Protein AF-A0AB37XPM1-F1 (afdb_monomer_lite)

Foldseek 3Di:
DVLVVVLVVVLQVLLVVLQKHWPDKDFFDFDCVPPDPQQVVQPDGDMDTDIDRDDDVSQVVSQVSSQVCQQPPQDFCDPDPPDPQRGSDDDLERDPQDDDQFFPDDPVCSCRTRVVSVDPVPDDPDDDDDDDDDPDPHGGGRPTDDHHPDDDDDDDPCVVVVVVVVVD

Radius of gyration: 16.64 Å; chains: 1; bounding box: 38×40×39 Å

Secondary structure (DSSP, 8-state):
-HHHHHHHHHHHHHHHHTT-EEEEEEEPPB--TT--HHHHHTP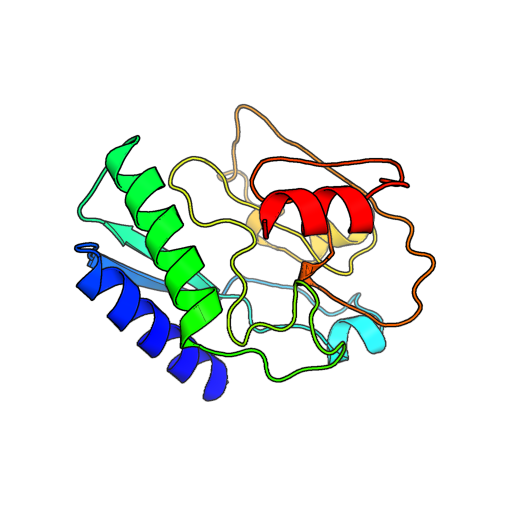PPPEEEEEES--HHHHHHHHHHHHHHHHHHS---SSSTTSSS-SSS--S---SS------S--TTHHHHHBGGGG-TT---S---------S--S--GGGSSPPSS----S--TTHHHHHHHHH-

Structure (mmCIF, N/CA/C/O backbone):
data_AF-A0AB37XPM1-F1
#
_entry.id   AF-A0AB37XPM1-F1
#
loop_
_atom_site.group_PDB
_atom_site.id
_atom_site.type_symbol
_atom_site.label_atom_id
_atom_site.label_alt_id
_atom_site.label_comp_id
_atom_site.label_asym_id
_atom_site.label_entity_id
_atom_site.label_seq_id
_atom_site.pdbx_PDB_ins_code
_atom_site.Cartn_x
_atom_site.Cartn_y
_atom_site.Cartn_z
_atom_site.occupancy
_atom_site.B_iso_or_equiv
_atom_site.auth_seq_id
_atom_site.auth_comp_id
_atom_site.auth_asym_id
_atom_site.auth_atom_id
_atom_site.pdbx_PDB_model_num
ATOM 1 N N . SER A 1 1 ? 4.010 -17.676 2.533 1.00 80.31 1 SER A N 1
ATOM 2 C CA . SER A 1 1 ? 5.052 -18.223 3.425 1.00 80.31 1 SER A CA 1
ATOM 3 C C . SER A 1 1 ? 4.558 -18.258 4.870 1.00 80.31 1 SER A C 1
ATOM 5 O O . SER A 1 1 ? 3.522 -17.655 5.160 1.00 80.31 1 SER A O 1
ATOM 7 N N . LYS A 1 2 ? 5.280 -18.948 5.769 1.00 79.06 2 LYS A N 1
ATOM 8 C CA . LYS A 1 2 ? 5.030 -18.895 7.224 1.00 79.06 2 LYS A CA 1
ATOM 9 C C . LYS A 1 2 ? 5.178 -17.466 7.767 1.00 79.06 2 LYS A C 1
ATOM 11 O O . LYS A 1 2 ? 4.331 -17.029 8.538 1.00 79.06 2 LYS A O 1
ATOM 16 N N . ASP A 1 3 ? 6.157 -16.714 7.266 1.00 86.88 3 ASP A N 1
ATOM 17 C CA . ASP A 1 3 ? 6.401 -15.324 7.677 1.00 86.88 3 ASP A CA 1
ATOM 18 C C . ASP A 1 3 ? 5.232 -14.402 7.327 1.00 86.88 3 ASP A C 1
ATOM 20 O O . ASP A 1 3 ? 4.778 -13.627 8.163 1.00 86.88 3 ASP A O 1
ATOM 24 N N . ALA A 1 4 ? 4.657 -14.551 6.128 1.00 89.31 4 ALA A N 1
ATOM 25 C CA . ALA A 1 4 ? 3.477 -13.784 5.738 1.00 89.31 4 ALA A CA 1
ATOM 26 C C . ALA A 1 4 ? 2.267 -14.083 6.639 1.00 89.31 4 ALA A C 1
ATOM 28 O O . ALA A 1 4 ? 1.495 -13.179 6.940 1.00 89.31 4 ALA A O 1
ATOM 29 N N . ALA A 1 5 ? 2.093 -15.333 7.083 1.00 91.19 5 ALA A N 1
ATOM 30 C CA . ALA A 1 5 ? 1.015 -15.692 8.005 1.00 91.19 5 ALA A CA 1
ATOM 31 C C . ALA A 1 5 ? 1.231 -15.078 9.399 1.00 91.19 5 ALA A C 1
ATOM 33 O O . ALA A 1 5 ? 0.294 -14.523 9.971 1.00 91.19 5 ALA A O 1
ATOM 34 N N . ALA A 1 6 ? 2.467 -15.107 9.911 1.00 91.56 6 ALA A N 1
ATOM 35 C CA . ALA A 1 6 ? 2.824 -14.459 11.171 1.00 91.56 6 ALA A CA 1
ATOM 36 C C . ALA A 1 6 ? 2.615 -12.934 11.110 1.00 91.56 6 ALA A C 1
ATOM 38 O O . ALA A 1 6 ? 2.029 -12.355 12.024 1.00 91.56 6 ALA A O 1
ATOM 39 N N . ALA A 1 7 ? 3.013 -12.301 10.003 1.00 93.25 7 ALA A N 1
ATOM 40 C CA . ALA A 1 7 ? 2.781 -10.883 9.751 1.00 93.25 7 ALA A CA 1
ATOM 41 C C . ALA A 1 7 ? 1.282 -10.533 9.709 1.00 93.25 7 ALA A C 1
ATOM 43 O O . ALA A 1 7 ? 0.859 -9.578 10.359 1.00 93.25 7 ALA A O 1
ATOM 44 N N . CYS A 1 8 ? 0.459 -11.333 9.017 1.00 95.81 8 CYS A N 1
ATOM 45 C CA . CYS A 1 8 ? -0.998 -11.150 8.989 1.00 95.81 8 CYS A CA 1
ATOM 46 C C . CYS A 1 8 ? -1.609 -11.242 10.396 1.00 95.81 8 CYS A C 1
ATOM 48 O O . CYS A 1 8 ? -2.419 -10.397 10.772 1.00 95.81 8 CYS A O 1
ATOM 50 N N . ALA A 1 9 ? -1.189 -12.228 11.195 1.00 96.06 9 ALA A N 1
ATOM 51 C CA . ALA A 1 9 ? -1.665 -12.392 12.567 1.00 96.06 9 ALA A CA 1
ATOM 52 C C . ALA A 1 9 ? -1.267 -11.209 13.467 1.00 96.06 9 ALA A C 1
ATOM 54 O O . ALA A 1 9 ? -2.053 -10.773 14.307 1.00 96.06 9 ALA A O 1
ATOM 55 N N . ALA A 1 10 ? -0.063 -10.661 13.288 1.00 96.06 10 ALA A N 1
ATOM 56 C CA . ALA A 1 10 ? 0.392 -9.503 14.048 1.00 96.06 10 ALA A CA 1
ATOM 57 C C . ALA A 1 10 ? -0.383 -8.226 13.674 1.00 96.06 10 ALA A C 1
ATOM 59 O O . ALA A 1 10 ? -0.845 -7.510 14.561 1.00 96.06 10 ALA A O 1
ATOM 60 N N . VAL A 1 11 ? -0.614 -7.985 12.377 1.00 97.06 11 VAL A N 1
ATOM 61 C CA . VAL A 1 11 ? -1.483 -6.887 11.913 1.00 97.06 11 VAL A CA 1
ATOM 62 C C . VAL A 1 11 ? -2.904 -7.047 12.447 1.00 97.06 11 VAL A C 1
ATOM 64 O O . VAL A 1 11 ? -3.507 -6.058 12.854 1.00 97.06 11 VAL A O 1
ATOM 67 N N . GLN A 1 12 ? -3.443 -8.268 12.460 1.00 98.38 12 GLN A N 1
ATOM 68 C CA . GLN A 1 12 ? -4.786 -8.523 12.972 1.00 98.38 12 GLN A CA 1
ATOM 69 C C . GLN A 1 12 ? -4.921 -8.107 14.440 1.00 98.38 12 GLN A C 1
ATOM 71 O O . GLN A 1 12 ? -5.850 -7.373 14.765 1.00 98.38 12 GLN A O 1
ATOM 76 N N . LYS A 1 13 ? -3.954 -8.462 15.295 1.00 98.19 13 LYS A N 1
ATOM 77 C CA . LYS A 1 13 ? -3.937 -8.020 16.701 1.00 98.19 13 LYS A CA 1
ATOM 78 C C . LYS A 1 13 ? -3.937 -6.496 16.833 1.00 98.19 13 LYS A C 1
ATOM 80 O O . LYS A 1 13 ? -4.626 -5.955 17.693 1.00 98.19 13 LYS A O 1
ATOM 85 N N . ILE A 1 14 ? -3.179 -5.802 15.982 1.00 98.44 14 ILE A N 1
ATOM 86 C CA . ILE A 1 14 ? -3.151 -4.333 15.954 1.00 98.44 14 ILE A CA 1
ATOM 87 C C . ILE A 1 14 ? -4.519 -3.785 15.528 1.00 98.44 14 ILE A C 1
ATOM 89 O O . ILE A 1 14 ? -5.050 -2.904 16.194 1.00 98.44 14 ILE A O 1
ATOM 93 N N . ALA A 1 15 ? -5.113 -4.308 14.453 1.00 98.50 15 ALA A N 1
ATOM 94 C CA . ALA A 1 15 ? -6.415 -3.859 13.961 1.00 98.50 15 ALA A CA 1
ATOM 95 C C . ALA A 1 15 ? -7.533 -4.053 14.999 1.00 98.50 15 ALA A C 1
ATOM 97 O O . ALA A 1 15 ? -8.321 -3.134 15.224 1.00 98.50 15 ALA A O 1
ATOM 98 N N . GLU A 1 16 ? -7.559 -5.207 15.665 1.00 98.25 16 GLU A N 1
ATOM 99 C CA . GLU A 1 16 ? -8.513 -5.523 16.734 1.00 98.25 16 GLU A CA 1
ATOM 100 C C . GLU A 1 16 ? -8.327 -4.606 17.950 1.00 98.25 16 GLU A C 1
ATOM 102 O O . GLU A 1 16 ? -9.308 -4.092 18.488 1.00 98.25 16 GLU A O 1
ATOM 107 N N . ALA A 1 17 ? -7.080 -4.313 18.336 1.00 98.38 17 ALA A N 1
ATOM 108 C CA . ALA A 1 17 ? -6.781 -3.356 19.403 1.00 98.38 17 ALA A CA 1
ATOM 109 C C . ALA A 1 17 ? -7.218 -1.916 19.063 1.00 98.38 17 ALA A C 1
ATOM 111 O O . ALA A 1 17 ? -7.590 -1.164 19.959 1.00 98.38 17 ALA A O 1
ATOM 112 N N . GLU A 1 18 ? -7.231 -1.543 17.779 1.00 98.06 18 GLU A N 1
ATOM 113 C CA . GLU A 1 18 ? -7.776 -0.265 17.290 1.00 98.06 18 GLU A CA 1
ATOM 114 C C . GLU A 1 18 ? -9.306 -0.297 17.069 1.00 98.06 18 GLU A C 1
ATOM 116 O O . GLU A 1 18 ? -9.891 0.635 16.503 1.00 98.06 18 GLU A O 1
ATOM 121 N N . GLY A 1 19 ? -9.979 -1.366 17.510 1.00 97.81 19 GLY A N 1
ATOM 122 C CA . GLY A 1 19 ? -11.433 -1.513 17.445 1.00 97.81 19 GLY A CA 1
ATOM 123 C C . GLY A 1 19 ? -11.972 -1.793 16.041 1.00 97.81 19 GLY A C 1
ATOM 124 O O . GLY A 1 19 ? -13.123 -1.460 15.751 1.00 97.81 19 GLY A O 1
ATOM 125 N N . LEU A 1 20 ? -11.153 -2.344 15.144 1.00 98.50 20 LEU A N 1
ATOM 126 C CA . LEU A 1 20 ? -11.586 -2.837 13.836 1.00 98.50 20 LEU A CA 1
ATOM 127 C C . LEU A 1 20 ? -11.719 -4.361 13.853 1.00 98.50 20 LEU A C 1
ATOM 129 O O . LEU A 1 20 ? -10.985 -5.062 14.539 1.00 98.50 20 LEU A O 1
ATOM 133 N N . GLN A 1 21 ? -12.633 -4.880 13.043 1.00 98.38 21 GLN A N 1
ATOM 134 C CA . GLN A 1 21 ? -12.780 -6.313 12.812 1.00 98.38 21 GLN A CA 1
ATOM 135 C C . GLN A 1 21 ? -12.032 -6.706 11.537 1.00 98.38 21 GLN A C 1
ATOM 137 O O . GLN A 1 21 ? -12.249 -6.096 10.490 1.00 98.38 21 GLN A O 1
ATOM 142 N N . VAL A 1 22 ? -11.209 -7.754 11.592 1.00 98.44 22 VAL A N 1
ATOM 143 C CA . VAL A 1 22 ? -10.639 -8.376 10.388 1.00 98.44 22 VAL A CA 1
ATOM 144 C C . VAL A 1 22 ? -11.642 -9.380 9.822 1.00 98.44 22 VAL A C 1
ATOM 146 O O . VAL A 1 22 ? -11.944 -10.388 10.453 1.00 98.44 22 VAL A O 1
ATOM 149 N N . LEU A 1 23 ? -12.162 -9.108 8.626 1.00 98.38 23 LEU A N 1
ATOM 150 C CA . LEU A 1 23 ? -13.073 -10.014 7.916 1.00 98.38 23 LEU A CA 1
ATOM 151 C C . LEU A 1 23 ? -12.322 -11.174 7.256 1.00 98.38 23 LEU A C 1
ATOM 153 O O . LEU A 1 23 ? -12.857 -12.268 7.108 1.00 98.38 23 LEU A O 1
ATOM 157 N N . GLY A 1 24 ? -11.082 -10.926 6.841 1.00 98.06 24 GLY A N 1
ATOM 158 C CA . GLY A 1 24 ? -10.242 -11.937 6.225 1.00 98.06 24 GLY A CA 1
ATOM 159 C C . GLY A 1 24 ? -9.066 -11.349 5.465 1.00 98.06 24 GLY A C 1
ATOM 160 O O . GLY A 1 24 ? -8.927 -10.132 5.307 1.00 98.06 24 GLY A O 1
ATOM 161 N N . TRP A 1 25 ? -8.231 -12.260 4.976 1.00 98.38 25 TRP A N 1
ATOM 162 C CA . TRP A 1 25 ? -7.051 -11.961 4.181 1.00 98.38 25 TRP A CA 1
ATOM 163 C C . TRP A 1 25 ? -7.162 -12.608 2.806 1.00 98.38 25 TRP A C 1
ATOM 165 O O . TRP A 1 25 ? -7.508 -13.782 2.686 1.00 98.38 25 TRP A O 1
ATOM 175 N N . ARG A 1 26 ? -6.808 -11.856 1.768 1.00 98.06 26 ARG A N 1
ATOM 176 C CA . ARG A 1 26 ? -6.767 -12.321 0.381 1.00 98.06 26 ARG A CA 1
ATOM 177 C C . ARG A 1 26 ? -5.334 -12.310 -0.130 1.00 98.06 26 ARG A C 1
ATOM 179 O O . ARG A 1 26 ? -4.619 -11.322 0.030 1.00 98.06 26 ARG A O 1
ATOM 186 N N . SER A 1 27 ? -4.908 -13.410 -0.745 1.00 97.88 27 SER A N 1
ATOM 187 C CA . SER A 1 27 ? -3.712 -13.406 -1.595 1.00 97.88 27 SER A CA 1
ATOM 188 C C . SER A 1 27 ? -3.993 -12.542 -2.816 1.00 97.88 27 SER A C 1
ATOM 190 O O . SER A 1 27 ? -4.988 -12.780 -3.500 1.00 97.88 27 SER A O 1
ATOM 192 N N . VAL A 1 28 ? -3.135 -11.565 -3.097 1.00 98.00 28 VAL A N 1
ATOM 193 C CA . VAL A 1 28 ? -3.256 -10.801 -4.343 1.00 98.00 28 VAL A CA 1
ATOM 194 C C . VAL A 1 28 ? -2.784 -11.699 -5.490 1.00 98.00 28 VAL A C 1
ATOM 196 O O . VAL A 1 28 ? -1.674 -12.226 -5.398 1.00 98.00 28 VAL A O 1
ATOM 199 N N . PRO A 1 29 ? -3.598 -11.917 -6.535 1.00 97.75 29 PRO A N 1
ATOM 200 C CA . PRO A 1 29 ? -3.186 -12.708 -7.681 1.00 97.75 29 PRO A CA 1
ATOM 201 C C . PRO A 1 29 ? -2.152 -11.926 -8.498 1.00 97.75 29 PRO A C 1
ATOM 203 O O . PRO A 1 29 ? -2.416 -10.811 -8.957 1.00 97.75 29 PRO A O 1
ATOM 206 N N . THR A 1 30 ? -0.971 -12.517 -8.661 1.00 97.62 30 THR A N 1
ATOM 207 C CA . THR A 1 30 ? 0.144 -11.924 -9.402 1.00 97.62 30 THR A CA 1
ATOM 208 C C . THR A 1 30 ? 0.721 -12.895 -10.426 1.00 97.62 30 THR A C 1
ATOM 210 O O . THR A 1 30 ? 0.813 -14.086 -10.134 1.00 97.62 30 THR A O 1
ATOM 213 N N . ASP A 1 31 ? 1.168 -12.386 -11.573 1.00 97.19 31 ASP A N 1
ATOM 214 C CA . ASP A 1 31 ? 2.004 -13.109 -12.538 1.00 97.19 31 ASP A CA 1
ATOM 215 C C . ASP A 1 31 ? 3.407 -12.494 -12.561 1.00 97.19 31 ASP A C 1
ATOM 217 O O . ASP A 1 31 ? 3.642 -11.419 -13.118 1.00 97.19 31 ASP A O 1
ATOM 221 N N . ASP A 1 32 ? 4.352 -13.180 -11.926 1.00 95.12 32 ASP A N 1
ATOM 222 C CA . ASP A 1 32 ? 5.726 -12.716 -11.802 1.00 95.12 32 ASP A CA 1
ATOM 223 C C . ASP A 1 32 ? 6.628 -13.177 -12.959 1.00 95.12 32 ASP A C 1
ATOM 225 O O . ASP A 1 32 ? 7.813 -12.850 -12.961 1.00 95.12 32 ASP A O 1
ATOM 229 N N . SER A 1 33 ? 6.113 -13.892 -13.966 1.00 95.00 33 SER A N 1
ATOM 230 C CA . SER A 1 33 ? 6.909 -14.506 -15.047 1.00 95.00 33 SER A CA 1
ATOM 231 C C . SER A 1 33 ? 7.776 -13.510 -15.824 1.00 95.00 33 SER A C 1
ATOM 233 O O . SER A 1 33 ? 8.887 -13.841 -16.234 1.00 95.00 33 SER A O 1
ATOM 235 N N . SER A 1 34 ? 7.313 -12.266 -15.954 1.00 91.19 34 SER A N 1
ATOM 236 C CA . SER A 1 34 ? 8.025 -11.191 -16.656 1.00 91.19 34 SER A CA 1
ATOM 237 C C . SER A 1 34 ? 9.068 -10.445 -15.812 1.00 91.19 34 SER A C 1
ATOM 239 O O . SER A 1 34 ? 9.772 -9.586 -16.349 1.00 91.19 34 SER A O 1
ATOM 241 N N . LEU A 1 35 ? 9.171 -10.722 -14.506 1.00 92.25 35 LEU A N 1
ATOM 242 C CA . LEU A 1 35 ? 10.112 -10.030 -13.624 1.00 92.25 35 LEU A CA 1
ATOM 243 C C . LEU A 1 35 ? 11.559 -10.449 -13.884 1.00 92.25 35 LEU A C 1
ATOM 245 O O . LEU A 1 35 ? 11.876 -11.641 -13.943 1.00 92.25 35 LEU A O 1
ATOM 249 N N . GLY A 1 36 ? 12.452 -9.456 -13.923 1.00 90.81 36 GLY A N 1
ATOM 250 C CA . GLY A 1 36 ? 13.891 -9.689 -13.832 1.00 90.81 36 GLY A CA 1
ATOM 251 C C . GLY A 1 36 ? 14.290 -10.218 -12.449 1.00 90.81 36 GLY A C 1
ATOM 252 O O . GLY A 1 36 ? 13.595 -9.973 -11.461 1.00 90.81 36 GLY A O 1
ATOM 253 N N . ALA A 1 37 ? 15.427 -10.918 -12.379 1.00 89.44 37 ALA A N 1
ATOM 254 C CA . ALA A 1 37 ? 15.881 -11.623 -11.175 1.00 89.44 37 ALA A CA 1
ATOM 255 C C . ALA A 1 37 ? 15.905 -10.732 -9.920 1.00 89.44 37 ALA A C 1
ATOM 257 O O . ALA A 1 37 ? 15.274 -11.070 -8.929 1.00 89.44 37 ALA A O 1
ATOM 258 N N . LEU A 1 38 ? 16.508 -9.539 -9.995 1.00 86.44 38 LEU A N 1
ATOM 259 C CA . LEU A 1 38 ? 16.603 -8.622 -8.850 1.00 86.44 38 LEU A CA 1
ATOM 260 C C . LEU A 1 38 ? 15.236 -8.205 -8.287 1.00 86.44 38 LEU A C 1
ATOM 262 O O . LEU A 1 38 ? 15.066 -8.122 -7.075 1.00 86.44 38 LEU A O 1
ATOM 266 N N . SER A 1 39 ? 14.253 -7.940 -9.153 1.00 88.19 39 SER A N 1
ATOM 267 C CA . SER A 1 39 ? 12.900 -7.576 -8.718 1.00 88.19 39 SER A CA 1
ATOM 268 C C . SER A 1 39 ? 12.168 -8.765 -8.107 1.00 88.19 39 SER A C 1
ATOM 270 O O . SER A 1 39 ? 11.424 -8.578 -7.148 1.00 88.19 39 SER A O 1
ATOM 272 N N . ARG A 1 40 ? 12.381 -9.969 -8.653 1.00 90.75 40 ARG A N 1
ATOM 273 C CA . ARG A 1 40 ? 11.793 -11.216 -8.152 1.00 90.75 40 ARG A CA 1
ATOM 274 C C . ARG A 1 40 ? 12.373 -11.611 -6.794 1.00 90.75 40 ARG A C 1
ATOM 276 O O . ARG A 1 40 ? 11.610 -11.980 -5.909 1.00 90.75 40 ARG A O 1
ATOM 283 N N . ASP A 1 41 ? 13.686 -11.499 -6.625 1.00 88.00 41 ASP A N 1
ATOM 284 C CA . ASP A 1 41 ? 14.384 -11.878 -5.392 1.00 88.00 41 ASP A CA 1
ATOM 285 C C . ASP A 1 41 ? 13.982 -10.985 -4.207 1.00 88.00 41 ASP A C 1
ATOM 287 O O . ASP A 1 41 ? 13.870 -11.465 -3.082 1.00 88.00 41 ASP A O 1
ATOM 291 N N . ASP A 1 42 ? 13.702 -9.703 -4.467 1.00 85.62 42 ASP A N 1
ATOM 292 C CA . ASP A 1 42 ? 13.215 -8.741 -3.466 1.00 85.62 42 ASP A CA 1
ATOM 293 C C . ASP A 1 42 ? 11.672 -8.662 -3.404 1.00 85.62 42 ASP A C 1
ATOM 295 O O . ASP A 1 42 ? 11.101 -7.798 -2.738 1.00 85.62 42 ASP A O 1
ATOM 299 N N . MET A 1 43 ? 10.957 -9.533 -4.130 1.00 90.62 43 MET A N 1
ATOM 300 C CA . MET A 1 43 ? 9.497 -9.479 -4.218 1.00 90.62 43 MET A CA 1
ATOM 301 C C . MET A 1 43 ? 8.840 -9.832 -2.872 1.00 90.62 43 MET A C 1
ATOM 303 O O . MET A 1 43 ? 9.043 -10.932 -2.347 1.00 90.62 43 MET A O 1
ATOM 307 N N . PRO A 1 44 ? 7.981 -8.957 -2.313 1.00 91.56 44 PRO A N 1
ATOM 308 C CA . PRO A 1 44 ? 7.275 -9.264 -1.080 1.00 91.56 44 PRO A CA 1
ATOM 309 C C . PRO A 1 44 ? 6.124 -10.246 -1.328 1.00 91.56 44 PRO A C 1
ATOM 311 O O . PRO A 1 44 ? 5.620 -10.412 -2.437 1.00 91.56 44 PRO A O 1
ATOM 314 N N . THR A 1 45 ? 5.619 -10.856 -0.254 1.00 93.62 45 THR A N 1
ATOM 315 C CA . THR A 1 45 ? 4.329 -11.556 -0.328 1.00 93.62 45 THR A CA 1
ATOM 316 C C . THR A 1 45 ? 3.186 -10.542 -0.270 1.00 93.62 45 THR A C 1
ATOM 318 O O . THR A 1 45 ? 3.001 -9.872 0.744 1.00 93.62 45 THR A O 1
ATOM 321 N N . PHE A 1 46 ? 2.366 -10.474 -1.318 1.00 96.25 46 PHE A N 1
ATOM 322 C CA . PHE A 1 46 ? 1.224 -9.561 -1.373 1.00 96.25 46 PHE A CA 1
ATOM 323 C C . PHE A 1 46 ? -0.016 -10.138 -0.681 1.00 96.25 46 PHE A C 1
ATOM 325 O O . PHE A 1 46 ? -0.516 -11.215 -1.024 1.00 96.25 46 PHE A O 1
ATOM 332 N N . ARG A 1 47 ? -0.547 -9.391 0.290 1.00 97.50 47 ARG A N 1
ATOM 333 C CA . ARG A 1 47 ? -1.776 -9.714 1.023 1.00 97.50 47 ARG A CA 1
ATOM 334 C C . ARG A 1 47 ? -2.675 -8.484 1.099 1.00 97.50 47 ARG A C 1
ATOM 336 O O . ARG A 1 47 ? -2.194 -7.383 1.346 1.00 97.50 47 ARG A O 1
ATOM 343 N N . GLN A 1 48 ? -3.976 -8.686 0.932 1.00 98.25 48 GLN A N 1
ATOM 344 C CA . GLN A 1 48 ? -5.010 -7.686 1.194 1.00 98.25 48 GLN A CA 1
ATOM 345 C C . GLN A 1 48 ? -5.774 -8.074 2.455 1.00 98.25 48 GLN A C 1
ATOM 347 O O . GLN A 1 48 ? -6.164 -9.231 2.599 1.00 98.25 48 GLN A O 1
ATOM 352 N N . VAL A 1 49 ? -5.988 -7.114 3.352 1.00 98.31 49 VAL A N 1
ATOM 353 C CA . VAL A 1 49 ? -6.827 -7.277 4.544 1.00 98.31 49 VAL A CA 1
ATOM 354 C C . VAL A 1 49 ? -8.150 -6.558 4.331 1.00 98.31 49 VAL A C 1
ATOM 356 O O . VAL A 1 49 ? -8.171 -5.423 3.856 1.00 98.31 49 VAL A O 1
ATOM 359 N N . PHE A 1 50 ? -9.248 -7.209 4.700 1.00 98.38 50 PHE A N 1
ATOM 360 C CA . PHE A 1 50 ? -10.575 -6.603 4.710 1.00 98.38 50 PHE A CA 1
ATOM 361 C C . PHE A 1 50 ? -10.958 -6.260 6.145 1.00 98.38 50 PHE A C 1
ATOM 363 O O . PHE A 1 50 ? -10.943 -7.131 7.016 1.00 98.38 50 PHE A O 1
ATOM 370 N N . LEU A 1 51 ? -11.276 -4.989 6.385 1.00 98.19 51 LEU A N 1
ATOM 371 C CA . LEU A 1 51 ? -11.574 -4.452 7.711 1.00 98.19 51 LEU A CA 1
ATOM 372 C C . LEU A 1 51 ? -13.025 -3.971 7.790 1.00 98.19 51 LEU A C 1
ATOM 374 O O . LEU A 1 51 ? -13.552 -3.408 6.833 1.00 98.19 51 LEU A O 1
ATOM 378 N N . ALA A 1 52 ? -13.644 -4.162 8.951 1.00 97.38 52 ALA A N 1
ATOM 379 C CA . ALA A 1 52 ? -14.972 -3.669 9.299 1.00 97.38 52 ALA A CA 1
ATOM 380 C C . ALA A 1 52 ? -14.970 -3.019 10.696 1.00 97.38 52 ALA A C 1
ATOM 382 O O . ALA A 1 52 ? -13.933 -2.926 11.353 1.00 97.38 52 ALA A O 1
ATOM 383 N N . GLY A 1 53 ? -16.133 -2.548 11.153 1.00 96.31 53 GLY A N 1
ATOM 384 C CA . GLY A 1 53 ? -16.303 -1.929 12.478 1.00 96.31 53 GLY A CA 1
ATOM 385 C C . GLY A 1 53 ? -16.169 -0.401 12.505 1.00 96.31 53 GLY A C 1
ATOM 386 O O . GLY A 1 53 ? -16.306 0.210 13.564 1.00 96.31 53 GLY A O 1
ATOM 387 N N . ALA A 1 54 ? -15.931 0.232 11.354 1.00 97.31 54 ALA A N 1
ATOM 388 C CA . ALA A 1 54 ? -16.010 1.679 11.163 1.00 97.31 54 ALA A CA 1
ATOM 389 C C . ALA A 1 54 ? -16.307 2.010 9.691 1.00 97.31 54 ALA A C 1
ATOM 391 O O . ALA A 1 54 ? -16.129 1.169 8.810 1.00 97.31 54 ALA A O 1
ATOM 392 N N . SER A 1 55 ? -16.720 3.247 9.415 1.00 96.88 55 SER A N 1
ATOM 393 C CA . SER A 1 55 ? -16.941 3.756 8.057 1.00 96.88 55 SER A CA 1
ATOM 394 C C . SER A 1 55 ? -16.494 5.214 7.924 1.00 96.88 55 SER A C 1
ATOM 396 O O . SER A 1 55 ? -16.180 5.881 8.918 1.00 96.88 55 SER A O 1
ATOM 398 N N . GLY A 1 56 ? -16.422 5.702 6.681 1.00 97.00 56 GLY A N 1
ATOM 399 C CA . GLY A 1 56 ? -16.058 7.085 6.373 1.00 97.00 56 GLY A CA 1
ATOM 400 C C . GLY A 1 56 ? -14.748 7.512 7.037 1.00 97.00 56 GLY A C 1
ATOM 401 O O . GLY A 1 56 ? -13.787 6.748 7.114 1.00 97.00 56 GLY A O 1
ATOM 402 N N . MET A 1 57 ? -14.722 8.728 7.580 1.00 97.44 57 MET A N 1
ATOM 403 C CA . MET A 1 57 ? -13.514 9.268 8.208 1.00 97.44 57 MET A CA 1
ATOM 404 C C . MET A 1 57 ? -13.081 8.540 9.484 1.00 97.44 57 MET A C 1
ATOM 406 O O . MET A 1 57 ? -11.892 8.546 9.812 1.00 97.44 57 MET A O 1
ATOM 410 N N . ALA A 1 58 ? -14.008 7.892 10.196 1.00 98.12 58 ALA A N 1
ATOM 411 C CA . ALA A 1 58 ? -13.657 7.087 11.362 1.00 98.12 58 ALA A CA 1
ATOM 412 C C . ALA A 1 58 ? -12.822 5.864 10.952 1.00 98.12 58 ALA A C 1
ATOM 414 O O . ALA A 1 58 ? -11.821 5.561 11.606 1.00 98.12 58 ALA A O 1
ATOM 415 N N . LEU A 1 59 ? -13.183 5.215 9.837 1.00 98.06 59 LEU A N 1
ATOM 416 C CA . LEU A 1 59 ? -12.394 4.125 9.262 1.00 98.06 59 LEU A CA 1
ATOM 417 C C . LEU A 1 59 ? -11.019 4.622 8.811 1.00 98.06 59 LEU A C 1
ATOM 419 O O . LEU A 1 59 ? -10.012 4.048 9.214 1.00 98.06 59 LEU A O 1
ATOM 423 N N . GLU A 1 60 ? -10.957 5.722 8.054 1.00 97.94 60 GLU A N 1
ATOM 424 C CA . GLU A 1 60 ? -9.684 6.282 7.573 1.00 97.94 60 GLU A CA 1
ATOM 425 C C . GLU A 1 60 ? -8.716 6.609 8.721 1.00 97.94 60 GLU A C 1
ATOM 427 O O . GLU A 1 60 ? -7.521 6.308 8.642 1.00 97.94 60 GLU A O 1
ATOM 432 N N . ARG A 1 61 ? -9.224 7.178 9.824 1.00 98.06 61 ARG A N 1
ATOM 433 C CA . ARG A 1 61 ? -8.410 7.476 11.011 1.00 98.06 61 ARG A CA 1
ATOM 434 C C . ARG A 1 61 ? -7.877 6.201 11.666 1.00 98.06 61 ARG A C 1
ATOM 436 O O . ARG A 1 61 ? -6.690 6.148 11.980 1.00 98.06 61 ARG A O 1
ATOM 443 N N . ARG A 1 62 ? -8.716 5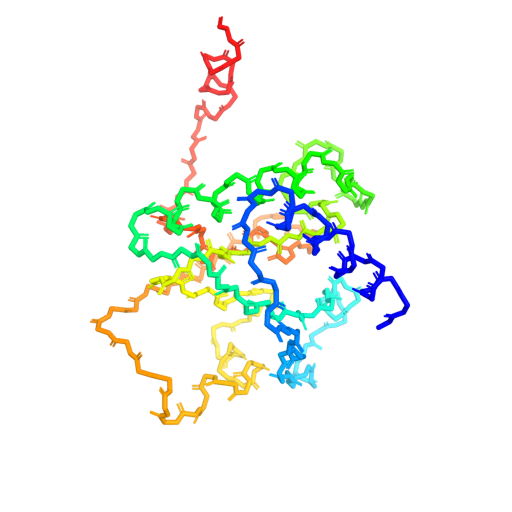.178 11.857 1.00 98.38 62 ARG A N 1
ATOM 444 C CA . ARG A 1 62 ? -8.275 3.903 12.450 1.00 98.38 62 ARG A CA 1
ATOM 445 C C . ARG A 1 62 ? -7.273 3.185 11.548 1.00 98.38 62 ARG A C 1
ATOM 447 O O . ARG A 1 62 ? -6.224 2.773 12.025 1.00 98.38 62 ARG A O 1
ATOM 454 N N . CYS A 1 63 ? -7.515 3.140 10.239 1.00 98.19 63 CYS A N 1
ATOM 455 C CA . CYS A 1 63 ? -6.572 2.593 9.262 1.00 98.19 63 CYS A CA 1
ATOM 456 C C . CYS A 1 63 ? -5.213 3.315 9.283 1.00 98.19 63 CYS A C 1
ATOM 458 O O . CYS A 1 63 ? -4.167 2.672 9.181 1.00 98.19 63 CYS A O 1
ATOM 460 N N . TYR A 1 64 ? -5.199 4.642 9.459 1.00 97.38 64 TYR A N 1
ATOM 461 C CA . TYR A 1 64 ? -3.956 5.391 9.655 1.00 97.38 64 TYR A CA 1
ATOM 462 C C . TYR A 1 64 ? -3.195 4.922 10.904 1.00 97.38 64 TYR A C 1
ATOM 464 O O . TYR A 1 64 ? -1.993 4.664 10.808 1.00 97.38 64 TYR A O 1
ATOM 472 N N . VAL A 1 65 ? -3.882 4.777 12.044 1.00 98.12 65 VAL A N 1
ATOM 473 C CA . VAL A 1 65 ? -3.259 4.329 13.301 1.00 98.12 65 VAL A CA 1
ATOM 474 C C . VAL A 1 65 ? -2.753 2.895 13.176 1.00 98.12 65 VAL A C 1
ATOM 476 O O . VAL A 1 65 ? -1.584 2.656 13.466 1.00 98.12 65 VAL A O 1
ATOM 479 N N . VAL A 1 66 ? -3.562 1.970 12.647 1.00 97.88 66 VAL A N 1
ATOM 480 C CA . VAL A 1 66 ? -3.153 0.577 12.389 1.00 97.88 66 VAL A CA 1
ATOM 481 C C . VAL A 1 66 ? -1.882 0.531 11.551 1.00 97.88 66 VAL A C 1
ATOM 483 O O . VAL A 1 66 ? -0.944 -0.188 11.885 1.00 97.88 66 VAL A O 1
ATOM 486 N N . ARG A 1 67 ? -1.803 1.341 10.491 1.00 95.00 67 ARG A N 1
ATOM 487 C CA . ARG A 1 67 ? -0.610 1.415 9.645 1.00 95.00 67 ARG A CA 1
ATOM 488 C C . ARG A 1 67 ? 0.614 1.938 10.398 1.00 95.00 67 ARG A C 1
ATOM 490 O O . ARG A 1 67 ? 1.688 1.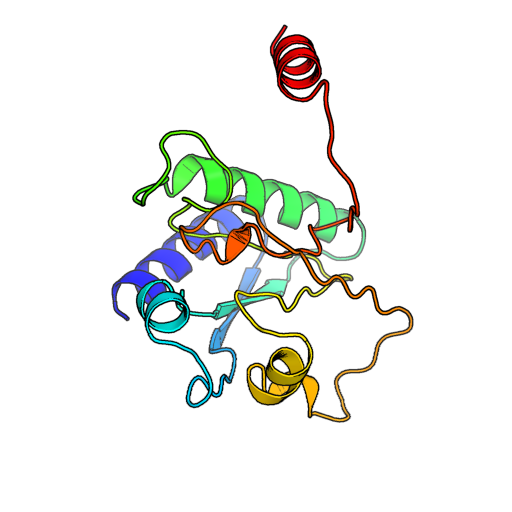371 10.233 1.00 95.00 67 ARG A O 1
ATOM 497 N N . LYS A 1 68 ? 0.470 2.996 11.204 1.00 93.19 68 LYS A N 1
ATOM 498 C CA . LYS A 1 68 ? 1.576 3.547 12.008 1.00 93.19 68 LYS A CA 1
ATOM 499 C C . LYS A 1 68 ? 2.047 2.573 13.088 1.00 93.19 68 LYS A C 1
ATOM 501 O O . LYS A 1 68 ? 3.247 2.442 13.293 1.00 93.19 68 LYS A O 1
ATOM 506 N N . ARG A 1 69 ? 1.121 1.864 13.732 1.00 94.94 69 ARG A N 1
ATOM 507 C CA . ARG A 1 69 ? 1.439 0.813 14.702 1.00 94.94 69 ARG A CA 1
ATOM 508 C C . ARG A 1 69 ? 2.126 -0.374 14.042 1.00 94.94 69 ARG A C 1
ATOM 510 O O . ARG A 1 69 ? 3.151 -0.810 14.538 1.00 94.94 69 ARG A O 1
ATOM 517 N N . ALA A 1 70 ? 1.640 -0.842 12.891 1.00 92.81 70 ALA A N 1
ATOM 518 C CA . ALA A 1 70 ? 2.293 -1.920 12.148 1.00 92.81 70 ALA A CA 1
ATOM 519 C C . ALA A 1 70 ? 3.737 -1.558 11.755 1.00 92.81 70 ALA A C 1
ATOM 521 O O . ALA A 1 70 ? 4.635 -2.377 11.913 1.00 92.81 70 ALA A O 1
ATOM 522 N N . GLU A 1 71 ? 3.963 -0.321 11.304 1.00 87.06 71 GLU A N 1
ATOM 523 C CA . GLU A 1 71 ? 5.292 0.213 10.973 1.00 87.06 71 GLU A CA 1
ATOM 524 C C . GLU A 1 71 ? 6.234 0.232 12.191 1.00 87.06 71 GLU A C 1
ATOM 526 O O . GLU A 1 71 ? 7.387 -0.173 12.080 1.00 87.06 71 GLU A O 1
ATOM 531 N N . HIS A 1 72 ? 5.753 0.667 13.360 1.00 87.12 72 HIS A N 1
ATOM 532 C CA . HIS A 1 72 ? 6.586 0.796 14.561 1.00 87.12 72 HIS A CA 1
ATOM 533 C C . HIS A 1 72 ? 6.773 -0.523 15.332 1.00 87.12 72 HIS A C 1
ATOM 535 O O . HIS A 1 72 ? 7.851 -0.775 15.864 1.00 87.12 72 HIS A O 1
ATOM 541 N N . GLU A 1 73 ? 5.738 -1.361 15.421 1.00 89.81 73 GLU A N 1
ATOM 542 C CA . GLU A 1 73 ? 5.718 -2.549 16.289 1.00 89.81 73 GLU A CA 1
ATOM 543 C C . GLU A 1 73 ? 6.244 -3.809 15.595 1.00 89.81 73 GLU A C 1
ATOM 545 O O . GLU A 1 73 ? 6.757 -4.704 16.265 1.00 89.81 73 GLU A O 1
ATOM 550 N N . LEU A 1 74 ? 6.133 -3.909 14.264 1.00 87.12 74 LEU A N 1
ATOM 551 C CA . LEU A 1 74 ? 6.505 -5.130 13.529 1.00 87.12 74 LEU A CA 1
ATOM 552 C C . LEU A 1 74 ? 7.948 -5.107 12.993 1.00 87.12 74 LEU A C 1
ATOM 554 O O . LEU A 1 74 ? 8.406 -6.094 12.410 1.00 87.12 74 LEU A O 1
ATOM 558 N N . GLY A 1 75 ? 8.687 -4.023 13.248 1.00 73.31 75 GLY A N 1
ATOM 559 C CA . GLY A 1 75 ? 10.126 -3.905 13.005 1.00 73.31 75 GLY A CA 1
ATOM 560 C C . GLY A 1 75 ? 10.540 -3.818 11.530 1.00 73.31 75 GLY A C 1
ATOM 561 O O . GLY A 1 75 ? 9.712 -3.883 10.621 1.00 73.31 75 GLY A O 1
ATOM 562 N N . THR A 1 76 ? 11.853 -3.666 11.301 1.00 66.12 76 THR A N 1
ATOM 563 C CA . THR A 1 76 ? 12.420 -3.272 9.994 1.00 66.12 76 THR A CA 1
ATOM 564 C C . THR A 1 76 ? 13.596 -4.137 9.492 1.00 66.12 76 THR A C 1
ATOM 566 O O . THR A 1 76 ? 14.651 -3.616 9.111 1.00 66.12 76 THR A O 1
ATOM 569 N N . LYS A 1 77 ? 13.498 -5.471 9.549 1.00 56.00 77 LYS A N 1
ATOM 570 C CA . LYS A 1 77 ? 14.603 -6.346 9.104 1.00 56.00 77 LYS A CA 1
ATOM 571 C C . LYS A 1 77 ? 14.706 -6.352 7.561 1.00 56.00 77 LYS A C 1
ATOM 573 O O . LYS A 1 77 ? 13.850 -6.930 6.909 1.00 56.00 77 LYS A O 1
ATOM 578 N N . GLY A 1 78 ? 15.760 -5.751 6.988 1.00 48.88 78 GLY A N 1
ATOM 579 C CA . GLY A 1 78 ? 16.028 -5.689 5.530 1.00 48.88 78 GLY A CA 1
ATOM 580 C C . GLY A 1 78 ? 17.191 -4.738 5.172 1.00 48.88 78 GLY A C 1
ATOM 581 O O . GLY A 1 78 ? 17.777 -4.173 6.089 1.00 48.88 78 GLY A O 1
ATOM 582 N N . PRO A 1 79 ? 17.594 -4.539 3.903 1.00 34.56 79 PRO A N 1
ATOM 583 C CA . PRO A 1 79 ? 18.681 -3.616 3.510 1.00 34.56 79 PRO A CA 1
ATOM 584 C C . PRO A 1 79 ? 18.281 -2.121 3.562 1.00 34.56 79 PRO A C 1
ATOM 586 O O . PRO A 1 79 ? 17.125 -1.797 3.324 1.00 34.56 79 PRO A O 1
ATOM 589 N N . GLY A 1 80 ? 19.213 -1.214 3.922 1.00 44.94 80 GLY A N 1
ATOM 590 C CA . GLY A 1 80 ? 19.025 0.261 3.934 1.00 44.94 80 GLY A CA 1
ATOM 591 C C . GLY A 1 80 ? 18.773 0.935 5.298 1.00 44.94 80 GLY A C 1
ATOM 592 O O . GLY A 1 80 ? 17.759 1.604 5.447 1.00 44.94 80 GLY A O 1
ATOM 593 N N . GLN A 1 81 ? 19.631 0.718 6.306 1.00 44.31 81 GLN A N 1
ATOM 594 C CA . GLN A 1 81 ? 19.429 1.174 7.700 1.00 44.31 81 GLN A CA 1
ATOM 595 C C . GLN A 1 81 ? 18.891 2.618 7.773 1.00 44.31 81 GLN A C 1
ATOM 597 O O . GLN A 1 81 ? 19.576 3.535 7.357 1.00 44.31 81 GLN A O 1
ATOM 602 N N . ASP A 1 82 ? 17.623 2.751 8.208 1.00 51.84 82 ASP A N 1
ATOM 603 C CA . ASP A 1 82 ? 16.850 3.990 8.444 1.00 51.84 82 ASP A CA 1
ATOM 604 C C . ASP A 1 82 ? 15.964 4.590 7.316 1.00 51.84 82 ASP A C 1
ATOM 606 O O . ASP A 1 82 ? 15.511 5.726 7.442 1.00 51.84 82 ASP A O 1
ATOM 610 N N . GLY A 1 83 ? 15.616 3.839 6.255 1.00 51.47 83 GLY A N 1
ATOM 611 C CA . GLY A 1 83 ? 14.720 4.316 5.171 1.00 51.47 83 GLY A CA 1
ATOM 612 C C . GLY A 1 83 ? 13.314 3.669 5.073 1.00 51.47 83 GLY A C 1
ATOM 613 O O . GLY A 1 83 ? 13.121 2.552 5.559 1.00 51.47 83 GLY A O 1
ATOM 614 N N . PRO A 1 84 ? 12.333 4.316 4.392 1.00 49.53 84 PRO A N 1
ATOM 615 C CA . PRO A 1 84 ? 11.035 3.717 4.052 1.00 49.53 84 PRO A CA 1
ATOM 616 C C . PRO A 1 84 ? 11.203 2.460 3.191 1.00 49.53 84 PRO A C 1
ATOM 618 O O . PRO A 1 84 ? 11.974 2.471 2.232 1.00 49.53 84 PRO A O 1
ATOM 621 N N . GLY A 1 85 ? 10.434 1.407 3.470 1.00 53.91 85 GLY A N 1
ATOM 622 C CA . GLY A 1 85 ? 10.458 0.174 2.681 1.00 53.91 85 GLY A CA 1
ATOM 623 C C . GLY A 1 85 ? 11.268 -0.978 3.248 1.00 53.91 85 GLY A C 1
ATOM 624 O O . GLY A 1 85 ? 11.706 -1.852 2.506 1.00 53.91 85 GLY A O 1
ATOM 625 N N . ARG A 1 86 ? 11.470 -0.960 4.559 1.00 62.44 86 ARG A N 1
ATOM 626 C CA . ARG A 1 86 ? 12.255 -1.943 5.315 1.00 62.44 86 ARG A CA 1
ATOM 627 C C . ARG A 1 86 ? 11.427 -2.675 6.343 1.00 62.44 86 ARG A C 1
ATOM 629 O O . ARG A 1 86 ? 11.950 -3.514 7.064 1.00 62.44 86 ARG A O 1
ATOM 636 N N . GLU A 1 87 ? 10.164 -2.301 6.448 1.00 68.19 87 GLU A N 1
ATOM 637 C CA . GLU A 1 87 ? 9.209 -2.837 7.385 1.00 68.19 87 GLU A CA 1
ATOM 638 C C . GLU A 1 87 ? 8.920 -4.298 7.046 1.00 68.19 87 GLU A C 1
ATOM 640 O O . GLU A 1 87 ? 8.692 -4.646 5.886 1.00 68.19 87 GLU A O 1
ATOM 645 N N . THR A 1 88 ? 8.824 -5.144 8.074 1.00 77.94 88 THR A N 1
ATOM 646 C CA . THR A 1 88 ? 8.294 -6.512 7.925 1.00 77.94 88 THR A CA 1
ATOM 647 C C . THR A 1 88 ? 6.912 -6.496 7.254 1.00 77.94 88 THR A C 1
ATOM 649 O O . THR A 1 88 ? 6.521 -7.445 6.575 1.00 77.94 88 THR A O 1
ATOM 652 N N . VAL A 1 89 ? 6.164 -5.400 7.439 1.00 89.00 89 VAL A N 1
ATOM 653 C CA . VAL A 1 89 ? 4.873 -5.134 6.806 1.00 89.00 89 VAL A CA 1
ATOM 654 C C . VAL A 1 89 ? 4.842 -3.711 6.265 1.00 89.00 89 VAL A C 1
ATOM 656 O O . VAL A 1 89 ? 4.903 -2.751 7.028 1.00 89.00 89 VAL A O 1
ATOM 659 N N . TYR A 1 90 ? 4.631 -3.569 4.959 1.00 91.62 90 TYR A N 1
ATOM 660 C CA . TYR A 1 90 ? 4.434 -2.273 4.321 1.00 91.62 90 TYR A CA 1
ATOM 661 C C . TYR A 1 90 ? 3.041 -2.166 3.694 1.00 91.62 90 TYR A C 1
ATOM 663 O O . TYR A 1 90 ? 2.679 -2.937 2.808 1.00 91.62 90 TYR A O 1
ATOM 671 N N . PHE A 1 91 ? 2.273 -1.154 4.109 1.00 94.69 91 PHE A N 1
ATOM 672 C CA . PHE A 1 91 ? 0.997 -0.809 3.478 1.00 94.69 91 PHE A CA 1
ATOM 673 C C . PHE A 1 91 ? 1.192 0.301 2.431 1.00 94.69 91 PHE A C 1
ATOM 675 O O . PHE A 1 91 ? 1.359 1.470 2.830 1.00 94.69 91 PHE A O 1
ATOM 682 N N . PRO A 1 92 ? 1.125 -0.006 1.115 1.00 94.94 92 PRO A N 1
ATOM 683 C CA . PRO A 1 92 ? 1.095 1.024 0.073 1.00 94.94 92 PRO A CA 1
ATOM 684 C C . PRO A 1 92 ? -0.169 1.886 0.193 1.00 94.94 92 PRO A C 1
ATOM 686 O O . PRO A 1 92 ? -0.116 3.097 -0.009 1.00 94.94 92 PRO A O 1
ATOM 689 N N . SER A 1 93 ? -1.266 1.275 0.639 1.00 97.25 93 SER A N 1
ATOM 690 C CA . SER A 1 93 ? -2.506 1.903 1.083 1.00 97.25 93 SER A CA 1
ATOM 691 C C . SER A 1 93 ? -3.157 1.038 2.168 1.00 97.25 93 SER A C 1
ATOM 693 O O . SER A 1 93 ? -2.992 -0.179 2.177 1.00 97.25 93 SER A O 1
ATOM 695 N N . LEU A 1 94 ? -3.898 1.669 3.076 1.00 97.88 94 LEU A N 1
ATOM 696 C CA . LEU A 1 94 ? -4.868 1.022 3.961 1.00 97.88 94 LEU A CA 1
ATOM 697 C C . LEU A 1 94 ? -5.972 2.057 4.183 1.00 97.88 94 LEU A C 1
ATOM 699 O O . LEU A 1 94 ? -5.770 3.020 4.920 1.00 97.88 94 LEU A O 1
ATOM 703 N N . SER A 1 95 ? -7.049 1.940 3.415 1.00 97.69 95 SER A N 1
ATOM 704 C CA . SER A 1 95 ? -8.102 2.947 3.265 1.00 97.69 95 SER A CA 1
ATOM 705 C C . SER A 1 95 ? -9.344 2.274 2.679 1.00 97.69 95 SER A C 1
ATOM 707 O O . SER A 1 95 ? -9.217 1.302 1.935 1.00 97.69 95 SER A O 1
ATOM 709 N N . GLY A 1 96 ? -10.528 2.791 3.001 1.00 96.56 96 GLY A N 1
ATOM 710 C CA . GLY A 1 96 ? -11.785 2.398 2.362 1.00 96.56 96 GLY A CA 1
ATOM 711 C C . GLY A 1 96 ? -12.044 3.115 1.034 1.00 96.56 96 GLY A C 1
ATOM 712 O O . GLY A 1 96 ? -13.029 2.809 0.371 1.00 96.56 96 GLY A O 1
ATOM 713 N N . GLN A 1 97 ? -11.195 4.076 0.652 1.00 95.56 97 GLN A N 1
ATOM 714 C CA . GLN A 1 97 ? -11.387 4.925 -0.532 1.00 95.56 97 GLN A CA 1
ATOM 715 C C . GLN A 1 97 ? -10.221 4.868 -1.522 1.00 95.56 97 GLN A C 1
ATOM 717 O O . GLN A 1 97 ? -10.376 5.254 -2.676 1.00 95.56 97 GLN A O 1
ATOM 722 N N . THR A 1 98 ? -9.035 4.439 -1.085 1.00 96.12 98 THR A N 1
ATOM 723 C CA . THR A 1 98 ? -7.823 4.426 -1.916 1.00 96.12 98 THR A CA 1
ATOM 724 C C . THR A 1 98 ? -7.165 3.054 -1.905 1.00 96.12 98 THR A C 1
ATOM 726 O O . THR A 1 98 ? -6.834 2.521 -0.844 1.00 96.12 98 THR A O 1
ATOM 729 N N . LEU A 1 99 ? -6.899 2.528 -3.099 1.00 96.75 99 LEU A N 1
ATOM 730 C CA . LEU A 1 99 ? -6.139 1.303 -3.321 1.00 96.75 99 LEU A CA 1
ATOM 731 C C . LEU A 1 99 ? -4.922 1.609 -4.198 1.00 96.75 99 LEU A C 1
ATOM 733 O O . LEU A 1 99 ? -5.049 2.274 -5.223 1.00 96.75 99 LEU A O 1
ATOM 737 N N . VAL A 1 100 ? -3.746 1.127 -3.795 1.00 97.75 100 VAL A N 1
ATOM 738 C CA . VAL A 1 100 ? -2.493 1.328 -4.531 1.00 97.75 100 VAL A CA 1
ATOM 739 C C . VAL A 1 100 ? -1.902 -0.016 -4.949 1.00 97.75 100 VAL A C 1
ATOM 741 O O . VAL A 1 100 ? -1.478 -0.802 -4.103 1.00 97.75 100 VAL A O 1
ATOM 744 N N . TYR A 1 101 ? -1.807 -0.226 -6.263 1.00 97.50 101 TYR A N 1
ATOM 745 C CA . TYR A 1 101 ? -0.951 -1.238 -6.881 1.00 97.50 101 TYR A CA 1
ATOM 746 C C . TYR A 1 101 ? 0.334 -0.572 -7.357 1.00 97.50 101 TYR A C 1
ATOM 748 O O . TYR A 1 101 ? 0.293 0.394 -8.118 1.00 97.50 101 TYR A O 1
ATOM 756 N N . LYS A 1 102 ? 1.478 -1.062 -6.882 1.00 95.31 102 LYS A N 1
ATOM 757 C CA . LYS A 1 102 ? 2.793 -0.513 -7.217 1.00 95.31 102 LYS A CA 1
ATOM 758 C C . LYS A 1 102 ? 3.863 -1.571 -7.029 1.00 95.31 102 LYS A C 1
ATOM 760 O O . LYS A 1 102 ? 3.697 -2.476 -6.218 1.00 95.31 102 LYS A O 1
ATOM 765 N N . GLY A 1 103 ? 4.990 -1.408 -7.698 1.00 93.12 103 GLY A N 1
ATOM 766 C CA . GLY A 1 103 ? 6.104 -2.314 -7.509 1.00 93.12 103 GLY A CA 1
ATOM 767 C C . GLY A 1 103 ? 7.289 -1.975 -8.381 1.00 93.12 103 GLY A C 1
ATOM 768 O O . GLY A 1 103 ? 7.318 -0.939 -9.048 1.00 93.12 103 GLY A O 1
ATOM 769 N N . MET A 1 104 ? 8.258 -2.880 -8.375 1.00 91.44 104 MET A N 1
ATOM 770 C CA . MET A 1 104 ? 9.435 -2.811 -9.230 1.00 91.44 104 MET A CA 1
ATOM 771 C C . MET A 1 104 ? 9.135 -3.362 -10.615 1.00 91.44 104 MET A C 1
ATOM 773 O O . MET A 1 104 ? 9.566 -4.446 -10.992 1.00 91.44 104 MET A O 1
ATOM 777 N N . LEU A 1 105 ? 8.328 -2.600 -11.340 1.00 91.75 105 LEU A N 1
ATOM 778 C CA . LEU A 1 105 ? 7.744 -2.982 -12.612 1.00 91.75 105 LEU A CA 1
ATOM 779 C C . LEU A 1 105 ? 8.018 -1.868 -13.614 1.00 91.75 105 LEU A C 1
ATOM 781 O O . LEU A 1 105 ? 7.925 -0.683 -13.284 1.00 91.75 105 LEU A O 1
ATOM 785 N N . THR A 1 106 ? 8.303 -2.235 -14.856 1.00 90.75 106 THR A N 1
ATOM 786 C CA . THR A 1 106 ? 8.159 -1.291 -15.967 1.00 90.75 106 THR A CA 1
ATOM 787 C C . THR A 1 106 ? 6.679 -0.970 -16.179 1.00 90.75 106 THR A C 1
ATOM 789 O O . THR A 1 106 ? 5.797 -1.752 -15.816 1.00 90.75 106 THR A O 1
ATOM 792 N N . THR A 1 107 ? 6.383 0.174 -16.800 1.00 90.25 107 THR A N 1
ATOM 793 C CA . THR A 1 107 ? 4.997 0.607 -17.029 1.00 90.25 107 THR A CA 1
ATOM 794 C C . THR A 1 107 ? 4.127 -0.466 -17.712 1.00 90.25 107 THR A C 1
ATOM 796 O O . THR A 1 107 ? 3.026 -0.709 -17.218 1.00 90.25 107 THR A O 1
ATOM 799 N N . PRO A 1 108 ? 4.583 -1.168 -18.776 1.00 90.81 108 PRO A N 1
ATOM 800 C CA . PRO A 1 108 ? 3.774 -2.213 -19.414 1.00 90.81 108 PRO A CA 1
ATOM 801 C C . PRO A 1 108 ? 3.548 -3.452 -18.535 1.00 90.81 108 PRO A C 1
ATOM 803 O O . PRO A 1 108 ? 2.524 -4.118 -18.667 1.00 90.81 108 PRO A O 1
ATOM 806 N N . GLN A 1 109 ? 4.474 -3.755 -17.620 1.00 94.75 109 GLN A N 1
ATOM 807 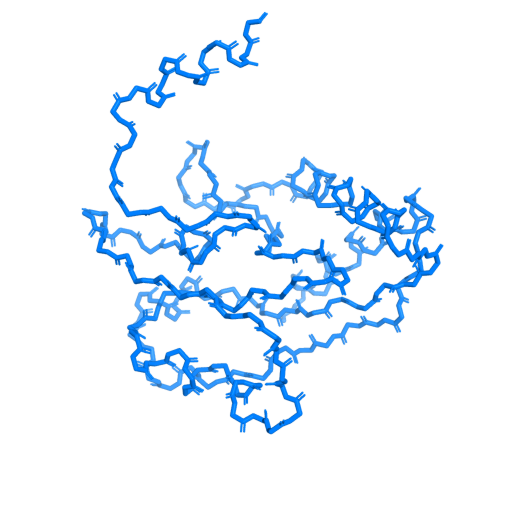C CA . GLN A 1 109 ? 4.376 -4.926 -16.745 1.00 94.75 109 GLN A CA 1
ATOM 808 C C . GLN A 1 109 ? 3.308 -4.769 -15.664 1.00 94.75 109 GLN A C 1
ATOM 810 O O . GLN A 1 109 ? 2.796 -5.778 -15.199 1.00 94.75 109 GLN A O 1
ATOM 815 N N . LEU A 1 110 ? 2.933 -3.546 -15.267 1.00 94.75 110 LEU A N 1
ATOM 816 C CA . LEU A 1 110 ? 2.031 -3.324 -14.129 1.00 94.75 110 LEU A CA 1
ATOM 817 C C . LEU A 1 110 ? 0.704 -4.086 -14.260 1.00 94.75 110 LEU A C 1
ATOM 819 O O . LEU A 1 110 ? 0.300 -4.788 -13.333 1.00 94.75 110 LEU A O 1
ATOM 823 N N . LYS A 1 111 ? 0.050 -3.965 -15.421 1.00 94.44 111 LYS A N 1
ATOM 824 C CA . LYS A 1 1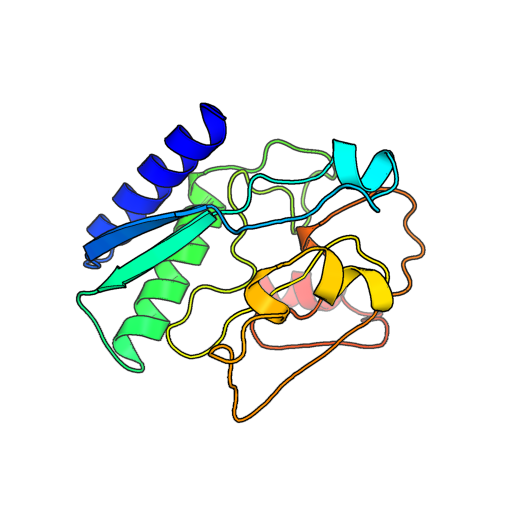11 ? -1.240 -4.614 -15.695 1.00 94.44 111 LYS A CA 1
ATOM 825 C C . LYS A 1 111 ? -1.110 -6.132 -15.855 1.00 94.44 111 LYS A C 1
ATOM 827 O O . LYS A 1 111 ? -2.015 -6.862 -15.465 1.00 94.44 111 LYS A O 1
ATOM 832 N N . ALA A 1 112 ? -0.005 -6.604 -16.429 1.00 95.94 112 ALA A N 1
ATOM 833 C CA . ALA A 1 112 ? 0.259 -8.033 -16.575 1.00 95.94 112 ALA A CA 1
ATOM 834 C C . ALA A 1 112 ? 0.569 -8.688 -15.220 1.00 95.94 112 ALA A C 1
ATOM 836 O O . ALA A 1 112 ? 0.078 -9.772 -14.939 1.00 95.94 112 ALA A O 1
ATOM 837 N N . PHE A 1 113 ? 1.326 -7.995 -14.366 1.00 97.62 113 PHE A N 1
ATOM 838 C CA . PHE A 1 113 ? 1.752 -8.485 -13.064 1.00 97.62 113 PHE A CA 1
ATOM 839 C C . PHE A 1 113 ? 0.596 -8.567 -12.069 1.00 97.62 113 PHE A C 1
ATOM 841 O O . PHE A 1 113 ? 0.399 -9.617 -11.475 1.00 97.62 113 PHE A O 1
ATOM 848 N N . TYR A 1 114 ? -0.179 -7.495 -11.867 1.00 97.94 114 TYR A N 1
ATOM 849 C CA . TYR A 1 114 ? -1.336 -7.525 -10.964 1.00 97.94 114 TYR A CA 1
ATOM 850 C C . TYR A 1 114 ? -2.599 -7.914 -11.726 1.00 97.94 114 TYR A C 1
ATOM 852 O O . TYR A 1 114 ? -3.225 -7.068 -12.364 1.00 97.94 114 TYR A O 1
ATOM 860 N N . LEU A 1 115 ? -3.009 -9.178 -11.613 1.00 97.94 115 LEU A N 1
ATOM 861 C CA . LEU A 1 115 ? -4.125 -9.721 -12.398 1.00 97.94 115 LEU A CA 1
ATOM 862 C C . LEU A 1 115 ? -5.463 -9.024 -12.105 1.00 97.94 115 LEU A C 1
ATOM 864 O O . LEU A 1 115 ? -6.308 -8.917 -12.987 1.00 97.94 115 LEU A O 1
ATOM 868 N N . ASP A 1 116 ? -5.620 -8.453 -10.909 1.00 97.62 116 ASP A N 1
ATOM 869 C CA . ASP A 1 116 ? -6.791 -7.643 -10.547 1.00 97.62 116 ASP A CA 1
ATOM 870 C C . ASP A 1 116 ? -6.975 -6.411 -11.451 1.00 97.62 116 ASP A C 1
ATOM 872 O O . ASP A 1 116 ? -8.100 -5.963 -11.649 1.00 97.62 116 ASP A O 1
ATOM 876 N N . LEU A 1 117 ? -5.898 -5.868 -12.035 1.00 96.94 117 LEU A N 1
ATOM 877 C CA . LEU A 1 117 ? -5.964 -4.725 -12.961 1.00 96.94 117 LEU A CA 1
ATOM 878 C C . LEU A 1 117 ? -6.538 -5.093 -14.341 1.00 96.94 117 LEU A C 1
ATOM 880 O O . LEU A 1 117 ? -6.703 -4.220 -15.198 1.00 96.94 117 LEU A O 1
ATOM 884 N N . GLN A 1 118 ? -6.787 -6.378 -14.588 1.00 96.94 118 GLN A N 1
ATOM 885 C CA . GLN A 1 118 ? -7.425 -6.879 -15.806 1.00 96.94 118 GLN A CA 1
ATOM 886 C C . GLN A 1 118 ? -8.918 -7.164 -15.597 1.00 96.94 118 GLN A C 1
ATOM 888 O O . GLN A 1 118 ? -9.621 -7.424 -16.568 1.00 96.94 118 GLN A O 1
ATOM 893 N N . ASP A 1 119 ? -9.398 -7.103 -14.355 1.00 97.69 119 ASP A N 1
ATOM 894 C CA . ASP A 1 119 ? -10.784 -7.384 -14.006 1.00 97.69 119 ASP A CA 1
ATOM 895 C C . ASP A 1 119 ? -11.678 -6.159 -14.251 1.00 97.69 119 ASP A C 1
ATOM 897 O O . ASP A 1 119 ? -11.416 -5.069 -13.742 1.00 97.69 119 ASP A O 1
ATOM 901 N N . GLU A 1 120 ? -12.768 -6.340 -14.998 1.00 97.62 120 GLU A N 1
ATOM 902 C CA . GLU A 1 120 ? -13.709 -5.264 -15.345 1.00 97.62 120 GLU A CA 1
ATOM 903 C C . GLU A 1 120 ? -14.418 -4.656 -14.124 1.00 97.62 120 GLU A C 1
ATOM 905 O O . GLU A 1 120 ? -14.896 -3.522 -14.181 1.00 97.62 120 GLU A O 1
ATOM 910 N N . ARG A 1 121 ? -14.468 -5.377 -12.996 1.00 97.44 121 ARG A N 1
ATOM 911 C CA . ARG A 1 121 ? -15.058 -4.881 -11.743 1.00 97.44 121 ARG A CA 1
ATOM 912 C C . ARG A 1 121 ? -14.167 -3.858 -11.048 1.00 97.44 121 ARG A C 1
ATOM 914 O O . ARG A 1 121 ? -14.647 -3.144 -10.165 1.00 97.44 121 ARG A O 1
ATOM 921 N N . LEU A 1 122 ? -12.882 -3.774 -11.405 1.00 96.94 122 LEU A N 1
ATOM 922 C CA . LEU A 1 122 ? -11.989 -2.758 -10.864 1.00 96.94 122 LEU A CA 1
ATOM 923 C C . LEU A 1 122 ? -12.233 -1.416 -11.562 1.00 96.94 122 LEU A C 1
ATOM 925 O O . LEU A 1 122 ? -11.520 -1.006 -12.475 1.00 96.94 122 LEU A O 1
ATOM 929 N N . THR A 1 123 ? -13.245 -0.706 -11.082 1.00 97.31 123 THR A N 1
ATOM 930 C CA . THR A 1 123 ? -13.602 0.631 -11.558 1.00 97.31 123 THR A CA 1
ATOM 931 C C . THR A 1 123 ? -13.161 1.699 -10.567 1.00 97.31 123 THR A C 1
ATOM 933 O O . THR A 1 123 ? -13.225 1.492 -9.355 1.00 97.31 123 THR A O 1
ATOM 936 N N . SER A 1 124 ? -12.774 2.872 -11.063 1.00 97.00 124 SER A N 1
ATOM 937 C CA . SER A 1 124 ? -12.488 4.036 -10.223 1.00 97.00 124 SER A CA 1
ATOM 938 C C . SER A 1 124 ? -12.922 5.320 -10.919 1.00 97.00 124 SER A C 1
ATOM 940 O O . SER A 1 124 ? -12.805 5.435 -12.136 1.00 97.00 124 SER A O 1
ATOM 942 N N . ALA A 1 125 ? -13.371 6.304 -10.139 1.00 97.31 125 ALA A N 1
ATOM 943 C CA . ALA A 1 125 ? -13.625 7.657 -10.634 1.00 97.31 125 ALA A CA 1
ATOM 944 C C . ALA A 1 125 ? -12.324 8.433 -10.923 1.00 97.31 125 ALA A C 1
ATOM 946 O O . ALA A 1 125 ? -12.330 9.375 -11.710 1.00 97.31 125 ALA A O 1
ATOM 947 N N . LEU A 1 126 ? -11.211 8.046 -10.285 1.00 96.06 126 LEU A N 1
ATOM 948 C CA . LEU A 1 126 ? -9.903 8.687 -10.429 1.00 96.06 126 LEU A CA 1
ATOM 949 C C . LEU A 1 126 ? -8.779 7.644 -10.432 1.00 96.06 126 LEU A C 1
ATOM 951 O O . LEU A 1 126 ? -8.746 6.749 -9.586 1.00 96.06 126 LEU A O 1
ATOM 955 N N . GLY A 1 127 ? -7.823 7.797 -11.347 1.00 94.44 127 GLY A N 1
ATOM 956 C CA . GLY A 1 127 ? -6.582 7.025 -11.377 1.00 94.44 127 GLY A CA 1
ATOM 957 C C . GLY A 1 127 ? -5.364 7.944 -11.329 1.00 94.44 127 GLY A C 1
ATOM 958 O O . GLY A 1 127 ? -5.311 8.936 -12.051 1.00 94.44 127 GLY A O 1
ATOM 959 N N . ILE A 1 128 ? -4.379 7.607 -10.493 1.00 94.81 128 ILE A N 1
ATOM 960 C CA . ILE A 1 128 ? -3.068 8.268 -10.465 1.00 94.81 128 ILE A CA 1
ATOM 961 C C . ILE A 1 128 ? -2.017 7.227 -10.831 1.00 94.81 128 ILE A C 1
ATOM 963 O O . ILE A 1 128 ? -1.914 6.187 -10.181 1.00 94.81 128 ILE A O 1
ATOM 967 N N . VAL A 1 129 ? -1.219 7.525 -11.853 1.00 93.62 129 VAL A N 1
ATOM 968 C CA . VAL A 1 129 ? -0.117 6.673 -12.311 1.00 93.62 129 VAL A CA 1
ATOM 969 C C . VAL A 1 129 ? 1.209 7.403 -12.156 1.00 93.62 129 VAL A C 1
ATOM 971 O O . VAL A 1 129 ? 1.282 8.622 -12.299 1.00 93.62 129 VAL A O 1
ATOM 974 N N . HIS A 1 130 ? 2.266 6.656 -11.850 1.00 95.06 130 HIS A N 1
ATOM 975 C CA . HIS A 1 130 ? 3.608 7.205 -11.733 1.00 95.06 130 HIS A CA 1
ATOM 976 C C . HIS A 1 130 ? 4.643 6.186 -12.199 1.00 95.06 130 HIS A C 1
ATOM 978 O O . HIS A 1 130 ? 4.626 5.040 -11.757 1.00 95.06 130 HIS A O 1
ATOM 984 N N . SER A 1 131 ? 5.579 6.632 -13.033 1.00 92.00 131 SER A N 1
ATOM 985 C CA . SER A 1 131 ? 6.788 5.884 -13.369 1.00 92.00 131 SER A CA 1
ATOM 986 C C . SER A 1 131 ? 7.990 6.634 -12.816 1.00 92.00 131 SER A C 1
ATOM 988 O O . SER A 1 131 ? 8.085 7.851 -12.964 1.00 92.00 131 SER A O 1
ATOM 990 N N . ARG A 1 132 ? 8.877 5.921 -12.122 1.00 85.50 132 ARG A N 1
ATOM 991 C CA . ARG A 1 132 ? 10.065 6.497 -11.489 1.00 85.50 132 ARG A CA 1
ATOM 992 C C . ARG A 1 132 ? 11.305 6.005 -12.220 1.00 85.50 132 ARG A C 1
ATOM 994 O O . ARG A 1 132 ? 11.494 4.801 -12.351 1.00 85.50 132 ARG A O 1
ATOM 1001 N N . PHE A 1 133 ? 12.183 6.929 -12.590 1.00 79.00 133 PHE A N 1
ATOM 1002 C CA . PHE A 1 133 ? 13.568 6.605 -12.911 1.00 79.00 133 PHE A CA 1
ATOM 1003 C C . PHE A 1 133 ? 14.399 6.749 -11.632 1.00 79.00 133 PHE A C 1
ATOM 1005 O O . PHE A 1 133 ? 14.370 7.805 -11.000 1.00 79.00 133 PHE A O 1
ATOM 1012 N N . SER A 1 134 ? 15.069 5.683 -11.189 1.00 70.31 134 SER A N 1
ATOM 1013 C CA . SER A 1 134 ? 15.917 5.730 -9.994 1.00 70.31 134 SER A CA 1
ATOM 1014 C C . SER A 1 134 ? 17.383 5.695 -10.393 1.00 70.31 134 SER A C 1
ATOM 1016 O O . SER A 1 134 ? 17.786 4.884 -11.217 1.00 70.31 134 SER A O 1
ATOM 1018 N N . THR A 1 135 ? 18.180 6.557 -9.771 1.00 65.88 135 THR A N 1
ATOM 1019 C CA . THR A 1 135 ? 19.645 6.506 -9.816 1.00 65.88 135 THR A CA 1
ATOM 1020 C C . THR A 1 135 ? 20.226 5.459 -8.855 1.00 65.88 135 THR A C 1
ATOM 1022 O O . THR A 1 135 ? 21.432 5.235 -8.862 1.00 65.88 135 THR A O 1
ATOM 1025 N N . ASN A 1 136 ? 19.387 4.789 -8.052 1.00 63.03 136 ASN A N 1
ATOM 1026 C CA . ASN A 1 136 ? 19.799 3.708 -7.161 1.00 63.03 136 ASN A CA 1
ATOM 1027 C C . ASN A 1 136 ? 19.724 2.364 -7.890 1.00 63.03 136 ASN A C 1
ATOM 1029 O O . ASN A 1 136 ? 18.723 2.048 -8.531 1.00 63.03 136 ASN A O 1
ATOM 1033 N N . THR A 1 137 ? 20.762 1.547 -7.736 1.00 59.44 137 THR A N 1
ATOM 1034 C CA . THR A 1 137 ? 20.843 0.201 -8.323 1.00 59.44 137 THR A CA 1
ATOM 1035 C C . THR A 1 137 ? 20.225 -0.883 -7.441 1.00 59.44 137 THR A C 1
ATOM 1037 O O . THR A 1 137 ? 19.976 -1.985 -7.926 1.00 59.44 137 THR A O 1
ATOM 1040 N N . PHE A 1 138 ? 19.955 -0.592 -6.162 1.00 65.50 138 PHE A N 1
ATOM 1041 C CA . PHE A 1 138 ? 19.331 -1.550 -5.255 1.00 65.50 138 PHE A CA 1
ATOM 1042 C C . PHE A 1 138 ? 17.801 -1.505 -5.347 1.00 65.50 138 PHE A C 1
ATOM 1044 O O . PHE A 1 138 ? 17.213 -0.426 -5.194 1.00 65.50 138 PHE A O 1
ATOM 1051 N N . PRO A 1 139 ? 17.155 -2.660 -5.584 1.00 65.69 139 PRO A N 1
ATOM 1052 C CA . PRO A 1 139 ? 15.709 -2.759 -5.619 1.00 65.69 139 PRO A CA 1
ATOM 1053 C C . PRO A 1 139 ? 15.068 -2.382 -4.276 1.00 65.69 139 PRO A C 1
ATOM 1055 O O . PRO A 1 139 ? 15.626 -2.636 -3.214 1.00 65.69 139 PRO A O 1
ATOM 1058 N N . SER A 1 140 ? 13.907 -1.725 -4.336 1.00 80.75 140 SER A N 1
ATOM 1059 C CA . SER A 1 140 ? 13.033 -1.517 -3.181 1.00 80.75 140 SER A CA 1
ATOM 1060 C C . SER A 1 140 ? 11.590 -1.333 -3.646 1.00 80.75 140 SER A C 1
ATOM 1062 O O . SER A 1 140 ? 11.187 -0.265 -4.125 1.00 80.75 140 SER A O 1
ATOM 1064 N N . TRP A 1 141 ? 10.789 -2.387 -3.491 1.00 89.19 141 TRP A N 1
ATOM 1065 C CA . TRP A 1 141 ? 9.359 -2.377 -3.822 1.00 89.19 141 TRP A CA 1
ATOM 1066 C C . TRP A 1 141 ? 8.567 -1.248 -3.140 1.00 89.19 141 TRP A C 1
ATOM 1068 O O . TRP A 1 141 ? 7.749 -0.602 -3.806 1.00 89.19 141 TRP A O 1
ATOM 1078 N N . PRO A 1 142 ? 8.788 -0.933 -1.849 1.00 88.06 142 PRO A N 1
ATOM 1079 C CA . PRO A 1 142 ? 8.003 0.101 -1.179 1.00 88.06 142 PRO A CA 1
ATOM 1080 C C . PRO A 1 142 ? 8.317 1.535 -1.622 1.00 88.06 142 PRO A C 1
ATOM 1082 O O . PRO A 1 142 ? 7.458 2.407 -1.454 1.00 88.06 142 PRO A O 1
ATOM 1085 N N . LEU A 1 143 ? 9.497 1.784 -2.203 1.00 87.56 143 LEU A N 1
ATOM 1086 C CA . LEU A 1 143 ? 9.886 3.093 -2.743 1.00 87.56 143 LEU A CA 1
ATOM 1087 C C . LEU A 1 143 ? 9.275 3.386 -4.121 1.00 87.56 143 LEU A C 1
ATOM 1089 O O . LEU A 1 143 ? 9.410 4.503 -4.627 1.00 87.56 143 LEU A O 1
ATOM 1093 N N . ALA A 1 144 ? 8.587 2.421 -4.737 1.00 90.81 144 ALA A N 1
ATOM 1094 C CA . ALA A 1 144 ? 7.743 2.701 -5.890 1.00 90.81 144 ALA A CA 1
ATOM 1095 C C . ALA A 1 144 ? 6.623 3.683 -5.503 1.00 90.81 144 ALA A C 1
ATOM 1097 O O . ALA A 1 144 ? 6.087 3.652 -4.393 1.00 90.81 144 ALA A O 1
ATOM 1098 N N . HIS A 1 145 ? 6.249 4.552 -6.433 1.00 92.81 145 HIS A N 1
ATOM 1099 C CA . HIS A 1 145 ? 5.101 5.450 -6.307 1.00 92.81 145 HIS A CA 1
ATOM 1100 C C . HIS A 1 145 ? 3.863 4.824 -6.984 1.00 92.81 145 HIS A C 1
ATOM 1102 O O . HIS A 1 145 ? 4.025 3.894 -7.774 1.00 92.81 145 HIS A O 1
ATOM 1108 N N . PRO A 1 146 ? 2.640 5.317 -6.712 1.00 95.31 146 PRO A N 1
ATOM 1109 C CA . PRO A 1 146 ? 2.312 6.432 -5.820 1.00 95.31 146 PRO A CA 1
ATOM 1110 C C . PRO A 1 146 ? 2.496 6.086 -4.335 1.00 95.31 146 PRO A C 1
ATOM 1112 O O . PRO A 1 146 ? 2.407 4.930 -3.913 1.00 95.31 146 PRO A O 1
ATOM 1115 N N . PHE A 1 147 ? 2.759 7.111 -3.525 1.00 93.62 147 PHE A N 1
ATOM 1116 C CA . PHE A 1 147 ? 2.538 7.031 -2.086 1.00 93.62 147 PHE A CA 1
ATOM 1117 C C . PHE A 1 147 ? 1.058 7.267 -1.779 1.00 93.62 147 PHE A C 1
ATOM 1119 O O . PHE A 1 147 ? 0.268 7.653 -2.633 1.00 93.62 147 PHE A O 1
ATOM 1126 N N . ARG A 1 148 ? 0.689 7.078 -0.514 1.00 93.81 148 ARG A N 1
ATOM 1127 C CA . ARG A 1 148 ? -0.702 7.033 -0.028 1.00 93.81 148 ARG A CA 1
ATOM 1128 C C . ARG A 1 148 ? -1.566 8.237 -0.412 1.00 93.81 148 ARG A C 1
ATOM 1130 O O . ARG A 1 148 ? -2.781 8.111 -0.423 1.00 93.81 148 ARG A O 1
ATOM 1137 N N . ARG A 1 149 ? -0.951 9.400 -0.653 1.00 90.50 149 ARG A N 1
ATOM 1138 C CA . ARG A 1 149 ? -1.631 10.646 -1.045 1.00 90.50 149 ARG A CA 1
ATOM 1139 C C . ARG A 1 149 ? -0.881 11.463 -2.103 1.00 90.50 149 ARG A C 1
ATOM 1141 O O . ARG A 1 149 ? -1.323 12.555 -2.429 1.00 90.50 149 ARG A O 1
ATOM 1148 N N . ILE A 1 150 ? 0.266 10.988 -2.596 1.00 93.31 150 ILE A N 1
ATOM 1149 C CA . ILE A 1 150 ? 1.138 11.790 -3.464 1.00 93.31 150 ILE A CA 1
ATOM 1150 C C . ILE A 1 150 ? 1.891 10.922 -4.474 1.00 93.31 150 ILE A C 1
ATOM 1152 O O . ILE A 1 150 ? 2.447 9.874 -4.140 1.00 93.31 150 ILE A O 1
ATOM 1156 N N . ALA A 1 151 ? 1.947 11.401 -5.711 1.00 94.44 151 ALA A N 1
ATOM 1157 C CA . ALA A 1 151 ? 2.940 11.026 -6.705 1.00 94.44 151 ALA A CA 1
ATOM 1158 C C . ALA A 1 151 ? 3.819 12.258 -6.951 1.00 94.44 151 ALA A C 1
ATOM 1160 O O . ALA A 1 151 ? 3.295 13.366 -7.027 1.00 94.44 151 ALA A O 1
ATOM 1161 N N . HIS A 1 152 ? 5.138 12.086 -7.013 1.00 93.69 152 HIS A N 1
ATOM 1162 C CA . HIS A 1 152 ? 6.067 13.209 -7.076 1.00 93.69 152 HIS A CA 1
ATOM 1163 C C . HIS A 1 152 ? 7.107 12.953 -8.156 1.00 93.69 152 HIS A C 1
ATOM 1165 O O . HIS A 1 152 ? 7.849 11.978 -8.068 1.00 93.69 152 HIS A O 1
ATOM 1171 N N . ASN A 1 153 ? 7.160 13.856 -9.134 1.00 93.00 153 ASN A N 1
ATOM 1172 C CA . ASN A 1 153 ? 8.188 13.871 -10.159 1.00 93.00 153 ASN A CA 1
ATOM 1173 C C . ASN A 1 153 ? 9.162 15.020 -9.875 1.00 93.00 153 ASN A C 1
ATOM 1175 O O . ASN A 1 153 ? 8.788 16.186 -9.991 1.00 93.00 153 ASN A O 1
ATOM 1179 N N . GLY A 1 154 ? 10.385 14.675 -9.484 1.00 90.38 154 GLY A N 1
ATOM 1180 C CA . GLY A 1 154 ? 11.426 15.620 -9.092 1.00 90.38 154 GLY A CA 1
ATOM 1181 C C . GLY A 1 154 ? 12.203 15.137 -7.871 1.00 90.38 154 GLY A C 1
ATOM 1182 O O . GLY A 1 154 ? 12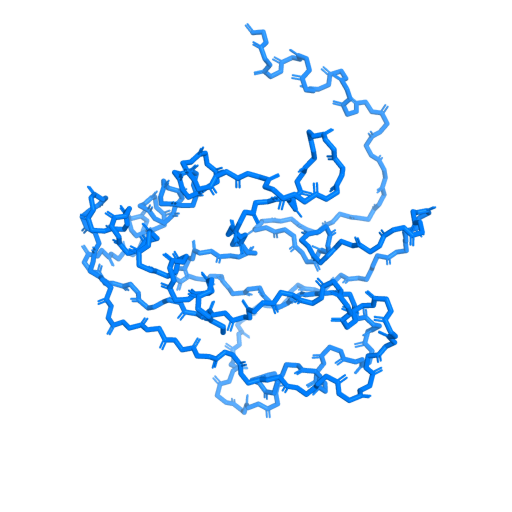.027 14.008 -7.404 1.00 90.38 154 GLY A O 1
ATOM 1183 N N . GLU A 1 155 ? 13.023 16.026 -7.320 1.00 90.25 155 GLU A N 1
ATOM 1184 C CA . GLU A 1 155 ? 13.838 15.783 -6.132 1.00 90.25 155 GLU A CA 1
ATOM 1185 C C . GLU A 1 155 ? 13.609 16.885 -5.090 1.00 90.25 155 GLU A C 1
ATOM 1187 O O . GLU A 1 155 ? 13.500 18.066 -5.424 1.00 90.25 155 GLU A O 1
ATOM 1192 N N . ILE A 1 156 ? 13.502 16.499 -3.816 1.00 90.50 156 ILE A N 1
ATOM 1193 C CA . ILE A 1 156 ? 13.378 17.446 -2.703 1.00 90.50 156 ILE A CA 1
ATOM 1194 C C . ILE A 1 156 ? 14.786 17.733 -2.177 1.00 90.50 156 ILE A C 1
ATOM 1196 O O . ILE A 1 156 ? 15.278 17.051 -1.282 1.00 90.50 156 ILE A O 1
ATOM 1200 N N . ASN A 1 157 ? 15.420 18.776 -2.712 1.00 94.31 157 ASN A N 1
ATOM 1201 C CA . ASN A 1 157 ? 16.816 19.130 -2.407 1.00 94.31 157 ASN A CA 1
ATOM 1202 C C . ASN A 1 157 ? 17.065 19.538 -0.941 1.00 94.31 157 ASN A C 1
ATOM 1204 O O . ASN A 1 157 ? 18.206 19.627 -0.502 1.00 94.31 157 ASN A O 1
ATOM 1208 N N . THR A 1 158 ? 16.004 19.800 -0.174 1.00 93.12 158 THR A N 1
ATOM 1209 C CA . THR A 1 158 ? 16.065 20.215 1.237 1.00 93.12 158 THR A CA 1
ATOM 1210 C C . THR A 1 158 ? 15.570 19.137 2.206 1.00 93.12 158 THR A C 1
ATOM 1212 O O . THR A 1 158 ? 15.265 19.451 3.357 1.00 93.12 158 THR A O 1
ATOM 1215 N N . ALA A 1 159 ? 15.488 17.871 1.772 1.00 88.38 159 ALA A N 1
ATOM 1216 C CA . ALA A 1 159 ? 14.890 16.775 2.544 1.00 88.38 159 ALA A CA 1
ATOM 1217 C C . ALA A 1 159 ? 15.433 16.668 3.981 1.00 88.38 159 ALA A C 1
ATOM 1219 O O . ALA A 1 159 ? 14.649 16.719 4.925 1.00 88.38 159 ALA A O 1
ATOM 1220 N N . THR A 1 160 ? 16.758 16.639 4.165 1.00 87.38 160 THR A N 1
ATOM 1221 C CA . THR A 1 160 ? 17.387 16.567 5.499 1.00 87.38 160 THR A CA 1
ATOM 1222 C C . THR A 1 160 ? 17.033 17.765 6.383 1.00 87.38 160 THR A C 1
ATOM 1224 O O . THR A 1 160 ? 16.790 17.610 7.577 1.00 87.38 160 THR A O 1
ATOM 1227 N N . GLY A 1 161 ? 16.964 18.968 5.804 1.00 92.69 161 GLY A N 1
ATOM 1228 C CA . GLY A 1 161 ? 16.545 20.167 6.530 1.00 92.69 161 GLY A CA 1
ATOM 1229 C C . GLY A 1 161 ? 15.102 20.048 7.017 1.00 92.69 161 GLY A C 1
ATOM 1230 O O . GLY A 1 161 ? 14.830 20.278 8.192 1.00 92.69 161 GLY A O 1
ATOM 1231 N N . ASN A 1 162 ? 14.194 19.618 6.138 1.00 92.12 162 ASN A N 1
ATOM 1232 C CA . ASN A 1 162 ? 12.785 19.415 6.476 1.00 92.12 162 ASN A CA 1
ATOM 1233 C C . ASN A 1 162 ? 12.606 18.335 7.556 1.00 92.12 162 ASN A C 1
ATOM 1235 O O . ASN A 1 162 ? 11.809 18.514 8.471 1.00 92.12 162 ASN A O 1
ATOM 1239 N N . GLU A 1 163 ? 13.357 17.234 7.483 1.00 88.44 163 GLU A N 1
ATOM 1240 C CA . GLU A 1 163 ? 13.324 16.175 8.499 1.00 88.44 163 GLU A CA 1
ATOM 1241 C C . GLU A 1 163 ? 13.764 16.677 9.875 1.00 88.44 163 GLU A C 1
ATOM 1243 O O . GLU A 1 163 ? 13.110 16.374 10.872 1.00 88.44 163 GLU A O 1
ATOM 1248 N N . ASN A 1 164 ? 14.832 17.475 9.934 1.00 90.38 164 ASN A N 1
ATOM 1249 C CA . ASN A 1 164 ? 15.306 18.056 11.189 1.00 90.38 164 ASN A CA 1
ATOM 1250 C C . ASN A 1 164 ? 14.263 18.997 11.807 1.00 90.38 164 ASN A C 1
ATOM 1252 O O . ASN A 1 164 ? 14.016 18.914 13.007 1.00 90.38 164 ASN A O 1
ATOM 1256 N N . TRP A 1 165 ? 13.595 19.822 10.993 1.00 90.44 165 TRP A N 1
ATOM 1257 C CA . TRP A 1 165 ? 12.499 20.684 11.456 1.00 90.44 165 TRP A CA 1
ATOM 1258 C C . TRP A 1 165 ? 11.292 19.910 11.989 1.00 90.44 165 TRP A C 1
ATOM 1260 O O . TRP A 1 165 ? 10.600 20.411 12.864 1.00 90.44 165 TRP A O 1
ATOM 1270 N N . MET A 1 166 ? 11.035 18.701 11.485 1.00 91.06 166 MET A N 1
ATOM 1271 C CA . MET A 1 166 ? 9.943 17.850 11.973 1.00 91.06 166 MET A CA 1
ATOM 1272 C C . MET A 1 166 ? 10.289 17.092 13.263 1.00 91.06 166 MET A C 1
ATOM 1274 O O . MET A 1 166 ? 9.379 16.592 13.925 1.00 91.06 166 MET A O 1
ATOM 1278 N N . ARG A 1 167 ? 11.583 16.935 13.585 1.00 86.44 167 ARG A N 1
ATOM 1279 C CA . ARG A 1 167 ? 12.057 16.267 14.812 1.00 86.44 167 ARG A CA 1
ATOM 1280 C C . ARG A 1 167 ? 12.186 17.218 16.003 1.00 86.44 167 ARG A C 1
ATOM 1282 O O . ARG A 1 167 ? 12.103 16.739 17.132 1.00 86.44 167 ARG A O 1
ATOM 1289 N N . ALA A 1 168 ? 12.477 18.492 15.738 1.00 81.56 168 ALA A N 1
ATOM 1290 C CA . ALA A 1 168 ? 12.588 19.554 16.738 1.00 81.56 168 ALA A CA 1
ATOM 1291 C C . ALA A 1 168 ? 11.214 19.932 17.310 1.00 81.56 168 ALA A C 1
ATOM 1293 O O . ALA A 1 168 ? 11.167 20.237 18.522 1.00 81.56 168 ALA A O 1
#

InterPro domains:
  IPR017932 Glutamine amidotransferase type 2 domain [PF00310] (3-168)
  IPR017932 Glutamine amidotransferase type 2 domain [PS51278] (49-168)
  IPR029055 Nucleophile aminohydrolases, N-terminal [G3DSA:3.60.20.10] (1-168)
  IPR029055 Nucleophile aminohydrolases, N-terminal [SSF56235] (8-168)
  IPR050711 Electron transfer and nitrogen metabolism enzyme [PTHR11938] (12-168)

pLDDT: mean 89.69, std 12.7, range [34.56, 98.5]

Organism: Staphylococcus aureus (NCBI:txid1280)

Sequence (168 aa):
SKDAAAACAAVQKIAEAEGLQVLGWRSVPTDDSSLGALSRDDMPTFRQVFLAGASGMALERRCYVVRKRAEHELGTKGPGQDGPGRETVYFPSLSGQTLVYKGMLTTPQLKAFYLDLQDERLTSALGIVHSRFSTNTFPSWPLAHPFRRIAHNGEINTATGNENWMRA